Protein AF-H1LDQ2-F1 (afdb_monomer)

Nearest PDB structures (foldseek):
  9gbk-assembly1_E  TM=5.744E-01  e=4.307E+00  Saccharomyces cerevisiae

Structure (mmCIF, N/CA/C/O backbone):
data_AF-H1LDQ2-F1
#
_entry.id   AF-H1LDQ2-F1
#
loop_
_atom_site.group_PDB
_atom_site.id
_atom_site.type_symbol
_atom_site.label_atom_id
_atom_site.label_alt_id
_atom_site.label_comp_id
_atom_site.label_asym_id
_atom_site.label_entity_id
_atom_site.label_seq_id
_atom_site.pdbx_PDB_ins_code
_atom_site.Cartn_x
_atom_site.Cartn_y
_atom_site.Cartn_z
_atom_site.occupancy
_atom_site.B_iso_or_equiv
_atom_site.auth_seq_id
_atom_site.auth_comp_id
_atom_site.auth_asym_id
_atom_site.auth_atom_id
_atom_site.pdbx_PDB_model_num
ATOM 1 N N . MET A 1 1 ? -29.442 10.211 20.882 1.00 65.00 1 MET A N 1
ATOM 2 C CA . MET A 1 1 ? -28.302 10.417 19.958 1.00 65.00 1 MET A CA 1
ATOM 3 C C . MET A 1 1 ? -27.252 9.357 20.233 1.00 65.00 1 MET A C 1
ATOM 5 O O . MET A 1 1 ? -26.811 9.267 21.372 1.00 65.00 1 MET A O 1
ATOM 9 N N . LYS A 1 2 ? -26.874 8.543 19.241 1.00 73.31 2 LYS A N 1
ATOM 10 C CA . LYS A 1 2 ? -25.715 7.650 19.374 1.00 73.31 2 LYS A CA 1
ATOM 11 C C . LYS A 1 2 ? -24.460 8.429 18.979 1.00 73.31 2 LYS A C 1
ATOM 13 O O . LYS A 1 2 ? -24.453 9.054 17.925 1.00 73.31 2 LYS A O 1
ATOM 18 N N . LYS A 1 3 ? -23.435 8.413 19.832 1.00 86.81 3 LYS A N 1
ATOM 19 C CA . LYS A 1 3 ? -22.091 8.885 19.480 1.00 86.81 3 LYS A CA 1
ATOM 20 C C . LYS A 1 3 ? -21.356 7.700 18.865 1.00 86.81 3 LYS A C 1
ATOM 22 O O . LYS A 1 3 ? -2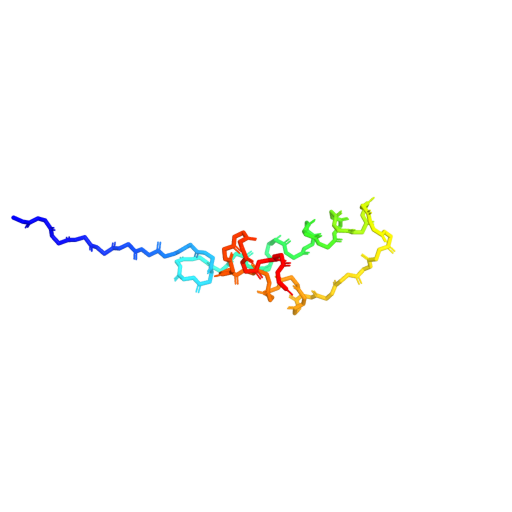1.283 6.653 19.501 1.00 86.81 3 LYS A O 1
ATOM 27 N N . ILE A 1 4 ? -20.888 7.850 17.633 1.00 92.00 4 ILE A N 1
ATOM 28 C CA . ILE A 1 4 ? -20.127 6.821 16.922 1.00 92.00 4 ILE A CA 1
ATOM 29 C C . ILE A 1 4 ? -18.742 7.389 16.655 1.00 92.00 4 ILE A C 1
ATOM 31 O O . ILE A 1 4 ? -18.615 8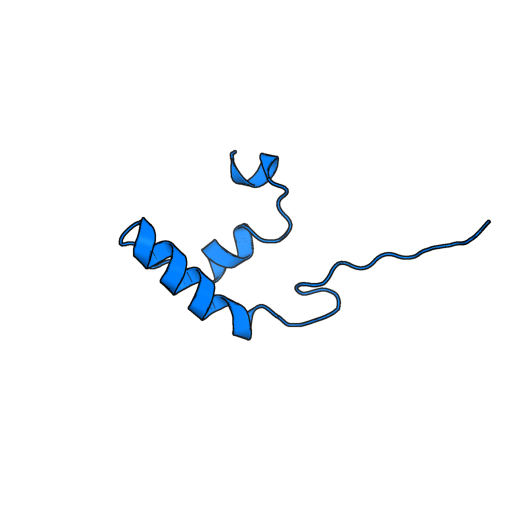.546 16.260 1.00 92.00 4 ILE A O 1
ATOM 35 N N . ILE A 1 5 ? -17.730 6.562 16.889 1.00 92.00 5 ILE A N 1
ATOM 36 C CA . ILE A 1 5 ? -16.356 6.822 16.478 1.00 92.00 5 ILE A CA 1
ATOM 37 C C . ILE A 1 5 ? -16.035 5.761 15.432 1.00 92.00 5 ILE A C 1
ATOM 39 O O . ILE A 1 5 ? -16.145 4.569 15.715 1.00 92.00 5 ILE A O 1
ATOM 43 N N . ALA A 1 6 ? -15.716 6.206 14.222 1.00 92.56 6 ALA A N 1
ATOM 44 C CA . ALA A 1 6 ? -15.261 5.345 13.144 1.00 92.56 6 ALA A CA 1
ATOM 45 C C . ALA A 1 6 ? -13.741 5.461 13.046 1.00 92.56 6 ALA A C 1
ATOM 47 O O . ALA A 1 6 ? -13.204 6.567 13.108 1.00 92.56 6 ALA A O 1
ATOM 48 N N . PHE A 1 7 ? -13.076 4.320 12.913 1.00 93.44 7 PHE A N 1
ATOM 49 C CA . PHE A 1 7 ? -11.635 4.241 12.731 1.00 93.44 7 PHE A CA 1
ATOM 50 C C . PHE A 1 7 ? -11.342 3.684 11.351 1.00 93.44 7 PHE A C 1
ATOM 52 O O . PHE A 1 7 ? -12.041 2.784 10.882 1.00 93.44 7 PHE A O 1
ATOM 59 N N . ASP A 1 8 ? -10.299 4.220 10.737 1.00 90.56 8 ASP A N 1
ATOM 60 C CA . ASP A 1 8 ? -9.701 3.613 9.563 1.00 90.56 8 ASP A CA 1
ATOM 61 C C . ASP A 1 8 ? -9.016 2.281 9.934 1.00 90.56 8 ASP A C 1
ATOM 63 O O . ASP A 1 8 ? -8.787 1.967 11.113 1.00 90.56 8 ASP A O 1
ATOM 67 N N . MET A 1 9 ? -8.721 1.466 8.929 1.00 90.69 9 MET A N 1
ATOM 68 C CA . MET A 1 9 ? -8.108 0.159 9.118 1.00 90.69 9 MET A CA 1
ATOM 69 C C . MET A 1 9 ? -6.585 0.245 9.034 1.00 90.69 9 MET A C 1
ATOM 71 O O . MET A 1 9 ? -5.901 0.074 10.050 1.00 90.69 9 MET A O 1
ATOM 75 N N . ASP A 1 10 ? -6.071 0.522 7.837 1.00 90.94 10 ASP A N 1
ATOM 76 C CA . ASP A 1 10 ? -4.653 0.421 7.496 1.00 90.94 10 ASP A CA 1
ATOM 77 C C . ASP A 1 10 ? -3.823 1.453 8.268 1.00 90.94 10 ASP A C 1
ATOM 79 O O . ASP A 1 10 ? -4.046 2.659 8.188 1.00 90.94 10 ASP A O 1
ATOM 83 N N . GLY A 1 11 ? -2.885 0.980 9.087 1.00 88.38 11 GLY A N 1
ATOM 84 C CA . GLY A 1 11 ? -2.041 1.834 9.928 1.00 88.38 11 GLY A CA 1
ATOM 85 C C . GLY A 1 11 ? -2.766 2.525 11.090 1.00 88.38 11 GLY A C 1
ATOM 86 O O . GLY A 1 11 ? -2.119 3.231 11.860 1.00 88.38 11 GLY A O 1
ATOM 87 N N . THR A 1 12 ? -4.080 2.323 11.249 1.00 92.94 12 THR A N 1
ATOM 88 C CA . THR A 1 12 ? -4.872 2.901 12.350 1.00 92.94 12 THR A CA 1
ATOM 89 C C . THR A 1 12 ? -5.278 1.840 13.366 1.00 92.94 12 THR A C 1
ATOM 91 O O . THR A 1 12 ? -4.942 1.953 14.543 1.00 92.94 12 THR A O 1
ATOM 94 N N . THR A 1 13 ? -5.993 0.797 12.936 1.00 96.12 13 THR A N 1
ATOM 95 C CA . THR A 1 13 ? -6.388 -0.321 13.815 1.00 96.12 13 THR A CA 1
ATOM 96 C C . THR A 1 13 ? -5.588 -1.593 13.552 1.00 96.12 13 THR A C 1
ATOM 98 O O . THR A 1 13 ? -5.567 -2.476 14.410 1.00 96.12 13 THR A O 1
ATOM 101 N N . ALA A 1 14 ? -4.891 -1.679 12.414 1.00 93.81 14 ALA A N 1
ATOM 102 C CA . ALA A 1 14 ? -4.035 -2.806 12.063 1.00 93.81 14 ALA A CA 1
ATOM 103 C C . ALA A 1 14 ? -2.759 -2.363 11.322 1.00 93.81 14 ALA A C 1
ATOM 105 O O . ALA A 1 14 ? -2.811 -1.541 10.409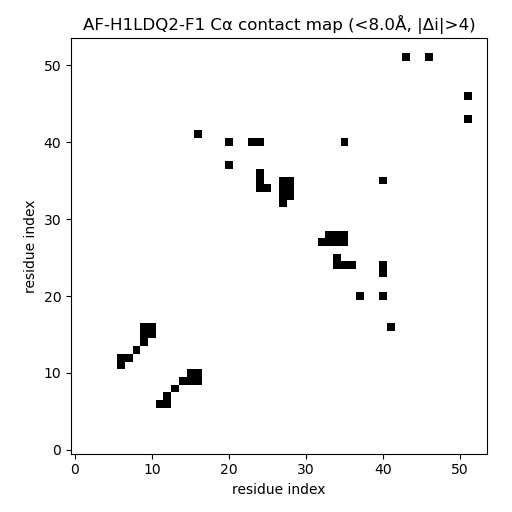 1.00 93.81 14 ALA A O 1
ATOM 106 N N . GLU A 1 15 ? -1.617 -2.964 11.671 1.00 93.88 15 GLU A N 1
ATOM 107 C CA . GLU A 1 15 ? -0.347 -2.796 10.947 1.00 93.88 15 GLU A CA 1
ATOM 108 C C . GLU A 1 15 ? -0.322 -3.722 9.720 1.00 93.88 15 GLU A C 1
ATOM 110 O O . GLU A 1 15 ? 0.229 -4.825 9.744 1.00 93.88 15 GLU A O 1
ATOM 115 N N . THR A 1 16 ? -1.002 -3.305 8.652 1.00 93.88 16 THR A N 1
ATOM 116 C CA . THR A 1 16 ? -1.207 -4.113 7.436 1.00 93.88 16 THR A CA 1
ATOM 117 C C . THR A 1 16 ? -0.082 -3.960 6.415 1.00 93.88 16 THR A C 1
ATOM 119 O O . THR A 1 16 ? 0.128 -4.850 5.585 1.00 93.88 16 THR A O 1
ATOM 122 N N . PHE A 1 17 ? 0.691 -2.872 6.483 1.00 93.00 17 PHE A N 1
ATOM 123 C CA . PHE A 1 17 ? 1.674 -2.513 5.462 1.00 93.00 17 PHE A CA 1
ATOM 124 C C . PHE A 1 17 ? 2.722 -3.600 5.166 1.00 93.00 17 PHE A C 1
ATOM 126 O O . PHE A 1 17 ? 2.934 -3.902 3.986 1.00 93.00 17 PHE A O 1
ATOM 133 N N . PRO A 1 18 ? 3.328 -4.279 6.164 1.00 93.62 18 PRO A N 1
ATOM 134 C CA . PRO A 1 18 ? 4.308 -5.332 5.898 1.00 93.62 18 PRO A CA 1
ATOM 135 C C .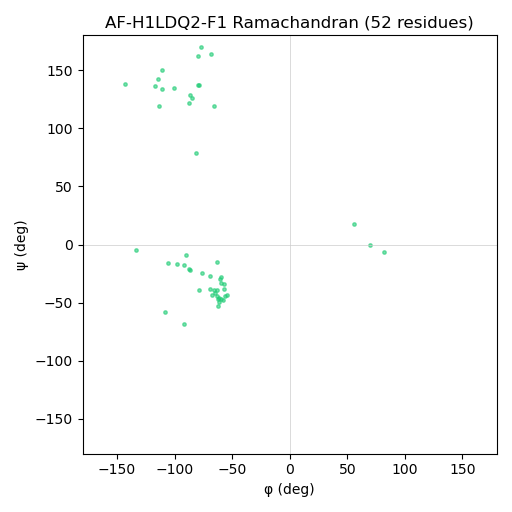 PRO A 1 18 ? 3.739 -6.507 5.095 1.00 93.62 1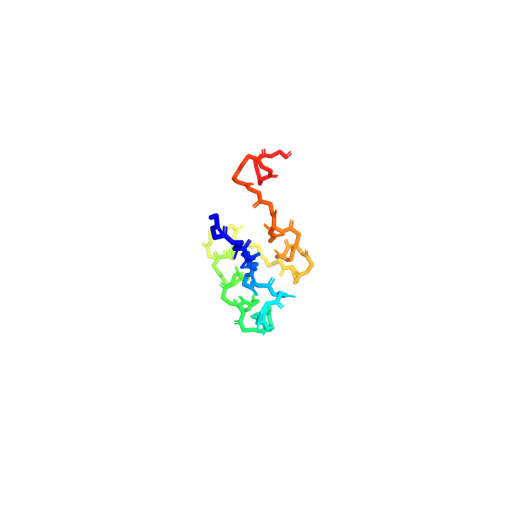8 PRO A C 1
ATOM 137 O O . PRO A 1 18 ? 4.471 -7.139 4.336 1.00 93.62 18 PRO A O 1
ATOM 140 N N . VAL A 1 19 ? 2.439 -6.788 5.240 1.00 92.56 19 VAL A N 1
ATOM 141 C CA . VAL A 1 19 ? 1.755 -7.900 4.566 1.00 92.56 19 VAL A CA 1
ATOM 142 C C . VAL A 1 19 ? 1.443 -7.553 3.112 1.00 92.56 19 VAL A C 1
ATOM 144 O O . VAL A 1 19 ? 1.576 -8.396 2.226 1.00 92.56 19 VAL A O 1
ATOM 147 N N . ILE A 1 20 ? 1.037 -6.312 2.844 1.00 92.94 20 ILE A N 1
ATOM 148 C CA . ILE A 1 20 ? 0.526 -5.925 1.524 1.00 92.94 20 ILE A CA 1
ATOM 149 C C . ILE A 1 20 ? 1.627 -5.495 0.546 1.00 92.94 20 ILE A C 1
ATOM 151 O O . ILE A 1 20 ? 1.417 -5.569 -0.665 1.00 92.94 20 ILE A O 1
ATOM 155 N N . PHE A 1 21 ? 2.804 -5.076 1.032 1.00 95.50 21 PHE A N 1
ATOM 156 C CA . PHE A 1 21 ? 3.859 -4.518 0.175 1.00 95.50 21 PHE A CA 1
ATOM 157 C C . PHE A 1 21 ? 4.265 -5.426 -0.983 1.00 95.50 21 PHE A C 1
ATOM 159 O O . PHE A 1 21 ? 4.448 -4.946 -2.100 1.00 95.50 21 PHE A O 1
ATOM 166 N N . ASP A 1 22 ? 4.429 -6.723 -0.730 1.00 96.38 22 ASP A N 1
ATOM 167 C CA . ASP A 1 22 ? 4.848 -7.657 -1.773 1.00 96.38 22 ASP A CA 1
ATOM 168 C C . ASP A 1 22 ? 3.775 -7.833 -2.853 1.00 96.38 22 ASP A C 1
ATOM 170 O O . ASP A 1 22 ? 4.070 -7.754 -4.046 1.00 96.38 22 ASP A O 1
ATOM 174 N N . SER A 1 23 ? 2.518 -7.967 -2.433 1.00 95.75 23 SER A N 1
ATOM 175 C CA . SER A 1 23 ? 1.365 -8.123 -3.321 1.00 95.75 23 SER A CA 1
ATOM 176 C C . SER A 1 23 ? 1.167 -6.905 -4.224 1.00 95.75 23 SER A C 1
ATOM 178 O O . SER A 1 23 ? 1.026 -7.057 -5.438 1.00 95.75 23 SER A O 1
ATOM 180 N N . PHE A 1 24 ? 1.218 -5.691 -3.664 1.00 95.75 24 PHE A N 1
ATOM 181 C CA . PHE A 1 24 ? 1.105 -4.461 -4.455 1.00 95.75 24 PHE A CA 1
ATOM 182 C C . PHE A 1 2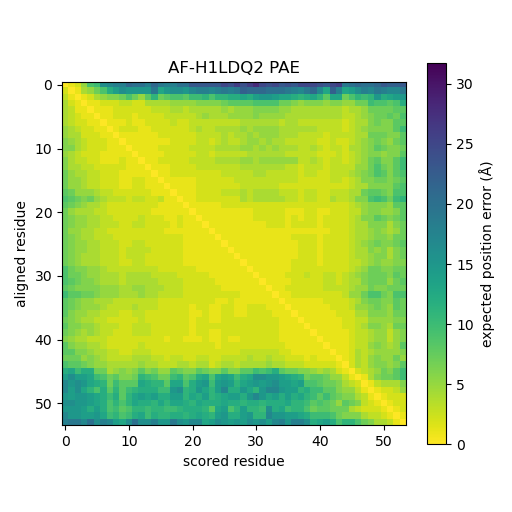4 ? 2.251 -4.318 -5.445 1.00 95.75 24 PHE A C 1
ATOM 184 O O . PHE A 1 24 ? 2.026 -4.006 -6.612 1.00 95.75 24 PHE A O 1
ATOM 191 N N . ARG A 1 25 ? 3.481 -4.580 -4.998 1.00 96.81 25 ARG A N 1
ATOM 192 C CA . ARG A 1 25 ? 4.659 -4.459 -5.851 1.00 96.81 25 ARG A CA 1
ATOM 193 C C . ARG A 1 25 ? 4.598 -5.409 -7.044 1.00 96.81 25 ARG A C 1
ATOM 195 O O . ARG A 1 25 ? 4.860 -4.971 -8.159 1.00 96.81 25 ARG A O 1
ATOM 202 N N . LYS A 1 26 ? 4.235 -6.674 -6.812 1.00 97.69 26 LYS A N 1
ATOM 203 C CA . LYS A 1 26 ? 4.059 -7.679 -7.872 1.00 97.69 26 LYS A CA 1
ATOM 204 C C . LYS A 1 26 ? 2.960 -7.273 -8.843 1.00 97.69 26 LYS A C 1
ATOM 206 O O . LYS A 1 26 ? 3.205 -7.204 -10.035 1.00 97.69 26 LYS A O 1
ATOM 211 N N . THR A 1 27 ? 1.799 -6.890 -8.318 1.00 96.88 27 THR A N 1
ATOM 212 C CA . THR A 1 27 ? 0.665 -6.476 -9.152 1.00 96.88 27 THR A CA 1
ATOM 213 C C . THR A 1 27 ? 1.037 -5.295 -10.046 1.00 96.88 27 THR A C 1
ATOM 215 O O . THR A 1 27 ? 0.800 -5.332 -11.245 1.00 96.88 27 THR A O 1
ATOM 218 N N . VAL A 1 28 ? 1.667 -4.251 -9.499 1.00 96.00 28 VAL A N 1
ATOM 219 C CA . VAL A 1 28 ? 2.089 -3.095 -10.306 1.00 96.00 28 VAL A CA 1
ATOM 220 C C . VAL A 1 28 ? 3.121 -3.496 -11.356 1.00 96.00 28 VAL A C 1
ATOM 222 O O . VAL A 1 28 ? 3.044 -3.013 -12.488 1.00 96.00 28 VAL A O 1
ATOM 225 N N . HIS A 1 29 ? 4.056 -4.383 -11.014 1.00 97.62 29 HIS A N 1
ATOM 226 C CA . HIS A 1 29 ? 5.025 -4.896 -11.973 1.00 97.62 29 HIS A CA 1
ATOM 227 C C . HIS A 1 29 ? 4.335 -5.615 -13.138 1.00 97.62 29 HIS A C 1
ATOM 229 O O . HIS A 1 29 ? 4.606 -5.265 -14.281 1.00 97.62 29 HIS A O 1
ATOM 235 N N . ASP A 1 30 ? 3.374 -6.497 -12.865 1.00 98.31 30 ASP A N 1
ATOM 236 C CA . ASP A 1 30 ? 2.677 -7.284 -13.892 1.00 98.31 30 ASP A CA 1
ATOM 237 C C . ASP A 1 30 ? 1.933 -6.420 -14.934 1.00 98.31 30 ASP A C 1
ATOM 239 O O . ASP A 1 30 ? 1.773 -6.835 -16.080 1.00 98.31 30 ASP 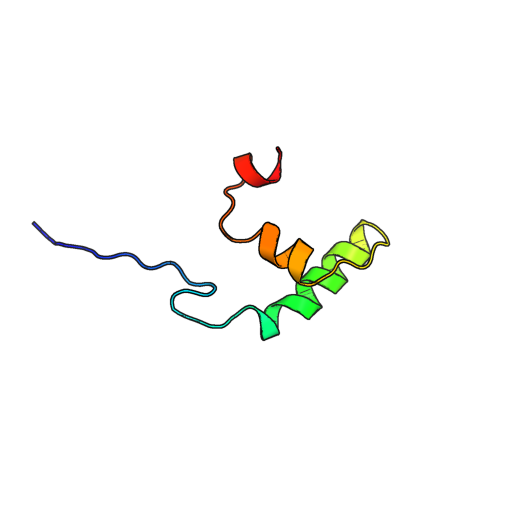A O 1
ATOM 243 N N . TYR A 1 31 ? 1.493 -5.210 -14.567 1.00 97.12 31 TYR A N 1
ATOM 244 C CA . TYR A 1 31 ? 0.791 -4.293 -15.482 1.00 97.12 31 TYR A CA 1
ATOM 245 C C . TYR A 1 31 ? 1.674 -3.211 -16.111 1.00 97.12 31 TYR A C 1
ATOM 247 O O . TYR A 1 31 ? 1.243 -2.548 -17.055 1.00 97.12 31 TYR A O 1
ATOM 255 N N . THR A 1 32 ? 2.865 -2.957 -15.565 1.00 96.62 32 THR A N 1
ATOM 256 C CA . THR A 1 32 ? 3.669 -1.779 -15.945 1.00 96.62 32 THR A CA 1
ATOM 257 C C . THR A 1 32 ? 5.139 -2.074 -16.219 1.00 96.62 32 THR A C 1
ATOM 259 O O . THR A 1 32 ? 5.872 -1.151 -16.577 1.00 96.62 32 THR A O 1
ATOM 262 N N . ASP A 1 33 ? 5.583 -3.314 -16.004 1.00 97.38 33 ASP A N 1
ATOM 263 C CA . ASP A 1 33 ? 6.979 -3.765 -16.010 1.00 97.38 33 ASP A CA 1
ATOM 264 C C . ASP A 1 33 ? 7.897 -3.002 -15.033 1.00 97.38 33 ASP A C 1
ATOM 266 O O . ASP A 1 33 ? 9.126 -3.076 -15.113 1.00 97.38 33 ASP A O 1
ATOM 270 N N . LYS A 1 34 ? 7.334 -2.284 -14.047 1.00 96.44 34 LYS A N 1
ATOM 271 C CA . LYS A 1 34 ? 8.095 -1.473 -13.079 1.00 96.44 34 LYS A CA 1
ATOM 272 C C . LYS A 1 34 ? 8.043 -2.042 -11.670 1.00 96.44 34 LYS A C 1
ATOM 274 O O . LYS A 1 34 ? 6.979 -2.323 -11.130 1.00 96.44 34 LYS A O 1
ATOM 279 N N . TRP A 1 35 ? 9.209 -2.110 -11.034 1.00 97.31 35 TRP A N 1
ATOM 280 C CA . TRP A 1 35 ? 9.321 -2.350 -9.599 1.00 97.31 35 TRP A CA 1
ATOM 281 C C . TRP A 1 35 ? 9.190 -1.029 -8.839 1.00 97.31 35 TRP A C 1
ATOM 283 O O . TRP A 1 35 ? 9.925 -0.079 -9.108 1.00 97.31 35 TRP A O 1
ATOM 293 N N . ILE A 1 36 ? 8.265 -0.971 -7.879 1.00 96.19 36 ILE A N 1
ATOM 294 C CA . ILE A 1 36 ? 8.015 0.218 -7.052 1.00 96.19 36 ILE A CA 1
ATOM 295 C C . ILE A 1 36 ? 8.452 0.008 -5.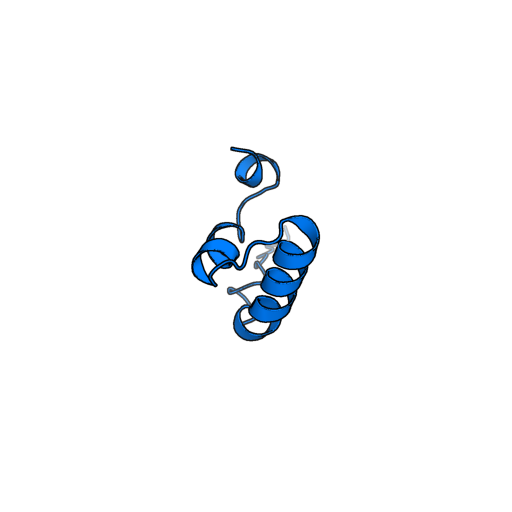598 1.00 96.19 36 ILE A C 1
ATOM 297 O O . ILE A 1 36 ? 8.447 -1.111 -5.075 1.00 96.19 36 ILE A O 1
ATOM 301 N N . SER A 1 37 ? 8.852 1.097 -4.939 1.00 96.75 37 SER A N 1
ATOM 302 C CA . SER A 1 37 ? 9.261 1.072 -3.534 1.00 96.75 37 SER A CA 1
ATOM 303 C C . SER A 1 37 ? 8.056 1.057 -2.593 1.00 96.75 37 SER A C 1
ATOM 305 O O . SER A 1 37 ? 6.945 1.444 -2.960 1.00 96.75 37 SER A O 1
ATOM 307 N N . ASN A 1 38 ? 8.293 0.677 -1.337 1.00 95.44 38 ASN A N 1
ATOM 308 C CA . ASN A 1 38 ? 7.266 0.743 -0.298 1.00 95.44 38 ASN A CA 1
ATOM 309 C C . ASN A 1 38 ? 6.751 2.174 -0.101 1.00 95.44 38 ASN A C 1
ATOM 311 O O . ASN A 1 38 ? 5.573 2.353 0.166 1.00 95.44 38 ASN A O 1
ATOM 315 N N . GLN A 1 39 ? 7.597 3.194 -0.278 1.00 93.75 39 GLN A N 1
ATOM 316 C CA . GLN A 1 39 ? 7.195 4.598 -0.160 1.00 93.75 39 GLN A CA 1
ATOM 317 C C . GLN A 1 39 ? 6.195 5.004 -1.247 1.00 93.75 39 GLN A C 1
ATOM 319 O O . GLN A 1 39 ? 5.245 5.719 -0.951 1.00 93.75 39 GLN A O 1
ATOM 324 N N . VAL A 1 40 ? 6.377 4.524 -2.483 1.00 93.12 40 VAL A N 1
ATOM 325 C CA . VAL A 1 40 ? 5.415 4.760 -3.574 1.00 93.12 40 VAL A CA 1
ATOM 326 C C . VAL A 1 40 ? 4.080 4.085 -3.265 1.00 93.12 40 VAL A C 1
ATOM 328 O O . VAL A 1 40 ? 3.038 4.694 -3.473 1.00 93.12 40 VAL A O 1
ATOM 331 N N . ILE A 1 41 ? 4.114 2.861 -2.726 1.00 93.06 41 ILE A N 1
ATOM 332 C CA . ILE A 1 41 ? 2.907 2.143 -2.295 1.00 93.06 41 ILE A CA 1
ATOM 333 C C . ILE A 1 41 ? 2.205 2.926 -1.178 1.00 93.06 41 ILE A C 1
ATOM 335 O O . ILE A 1 41 ? 1.035 3.255 -1.325 1.00 93.06 41 ILE A O 1
ATOM 339 N N . LEU A 1 42 ? 2.920 3.296 -0.109 1.00 91.44 42 LEU A N 1
ATOM 340 C CA . LEU A 1 42 ? 2.376 4.045 1.033 1.00 91.44 42 LEU A CA 1
ATOM 341 C C . LEU A 1 42 ? 1.750 5.379 0.627 1.00 91.44 42 LEU A C 1
ATOM 343 O O . LEU A 1 42 ? 0.715 5.745 1.168 1.00 91.44 42 LEU A O 1
ATOM 347 N N . ALA A 1 43 ? 2.342 6.086 -0.338 1.00 89.50 43 ALA A N 1
ATOM 348 C CA . ALA A 1 43 ? 1.833 7.372 -0.810 1.00 89.50 43 ALA A CA 1
ATOM 349 C C . ALA A 1 43 ? 0.437 7.288 -1.456 1.00 89.50 43 ALA A C 1
ATOM 351 O O . ALA A 1 43 ? -0.197 8.322 -1.643 1.00 89.50 43 ALA A O 1
ATOM 352 N N . GLN A 1 44 ? -0.035 6.087 -1.808 1.00 86.19 44 GLN A N 1
ATOM 353 C CA . GLN A 1 44 ? -1.378 5.871 -2.352 1.00 86.19 44 GLN A CA 1
ATOM 354 C C . GLN A 1 44 ? -2.425 5.549 -1.275 1.00 86.19 44 GLN A C 1
ATOM 356 O O . GLN A 1 44 ? -3.617 5.683 -1.534 1.00 86.19 44 GLN A O 1
ATOM 361 N N . PHE A 1 45 ? -2.015 5.151 -0.066 1.00 85.19 45 PHE A N 1
ATOM 362 C CA . PHE A 1 45 ? -2.951 4.840 1.017 1.00 85.19 45 PHE A CA 1
ATOM 363 C C . PHE A 1 45 ? -3.457 6.120 1.685 1.00 85.19 45 PHE A C 1
ATOM 365 O O . PHE A 1 45 ? -2.696 7.052 1.938 1.00 85.19 45 PHE A O 1
ATOM 372 N N . GLY A 1 46 ? -4.762 6.169 1.960 1.00 76.62 46 GLY A N 1
ATOM 373 C CA . GLY A 1 46 ? -5.438 7.349 2.510 1.00 76.62 46 GLY A CA 1
ATOM 374 C C . GLY A 1 46 ? -5.816 8.415 1.471 1.00 76.62 46 GLY A C 1
ATOM 375 O O . GLY A 1 46 ? -6.525 9.365 1.809 1.00 76.62 46 GLY A O 1
ATOM 376 N N . ALA A 1 47 ? -5.405 8.264 0.206 1.00 74.69 47 ALA A N 1
ATOM 377 C CA . ALA A 1 47 ? -5.947 9.044 -0.902 1.00 74.69 47 ALA A CA 1
ATOM 378 C C . ALA A 1 47 ? -7.307 8.465 -1.331 1.00 74.69 47 ALA A C 1
ATOM 380 O O . ALA A 1 47 ? -7.469 7.253 -1.431 1.00 74.69 47 ALA A O 1
ATOM 381 N N . ASN A 1 48 ? -8.291 9.326 -1.602 1.00 73.00 48 ASN A N 1
ATOM 382 C CA . ASN A 1 48 ? -9.503 8.895 -2.305 1.00 73.00 48 ASN A CA 1
ATOM 383 C C . ASN A 1 48 ? -9.221 8.741 -3.810 1.00 73.00 48 ASN A C 1
ATOM 385 O O . ASN A 1 48 ? -8.180 9.183 -4.300 1.00 73.00 48 ASN A O 1
ATOM 389 N N . GLU A 1 49 ? -10.153 8.167 -4.569 1.00 64.38 49 GLU A N 1
ATOM 390 C CA . GLU A 1 49 ? -9.981 7.880 -6.001 1.00 64.38 49 GLU A CA 1
ATOM 391 C C . GLU A 1 49 ? -9.641 9.142 -6.811 1.00 64.38 49 GLU A C 1
ATOM 393 O O . GLU A 1 49 ? -8.860 9.100 -7.758 1.00 64.38 49 GLU A O 1
ATOM 398 N N . ILE A 1 50 ? -10.185 10.292 -6.401 1.00 66.19 50 ILE A N 1
ATOM 399 C CA . ILE A 1 50 ? -9.883 11.596 -7.006 1.00 66.19 50 ILE A CA 1
ATOM 400 C C . ILE A 1 50 ? -8.444 12.031 -6.687 1.00 66.19 50 ILE A C 1
ATOM 402 O O . ILE A 1 50 ? -7.777 12.621 -7.535 1.00 66.19 50 ILE A O 1
ATOM 406 N N . GLY A 1 51 ? -7.962 11.758 -5.475 1.00 65.56 51 GLY A N 1
ATOM 407 C CA . GLY A 1 51 ? -6.598 12.034 -5.033 1.00 65.56 51 GLY A CA 1
ATOM 408 C C . GLY A 1 51 ? -5.551 11.150 -5.707 1.00 65.56 51 GLY A C 1
ATOM 409 O O . GLY A 1 51 ? -4.425 11.597 -5.872 1.00 65.56 51 GLY A O 1
ATOM 410 N N . MET A 1 52 ? -5.924 9.945 -6.145 1.00 67.38 52 MET A N 1
ATOM 411 C CA . MET A 1 52 ? -5.033 9.043 -6.886 1.00 67.38 52 MET A CA 1
ATOM 412 C C . MET A 1 52 ? -4.839 9.447 -8.358 1.00 67.38 52 MET A C 1
ATOM 414 O O . MET A 1 52 ? -3.837 9.078 -8.964 1.00 67.38 52 MET A O 1
ATOM 418 N N . LEU A 1 53 ? -5.794 10.176 -8.951 1.00 65.56 53 LEU A N 1
ATOM 419 C CA . LEU A 1 53 ? -5.762 10.601 -10.361 1.00 65.56 53 LEU A CA 1
ATOM 420 C C . LEU A 1 53 ? -5.080 11.961 -10.599 1.00 65.56 53 LEU A C 1
ATOM 422 O O . LEU A 1 53 ? -4.908 12.348 -11.757 1.00 65.56 53 LEU A O 1
ATOM 426 N N . LYS A 1 54 ? -4.760 12.708 -9.538 1.00 57.69 54 LYS A N 1
ATOM 427 C CA . LYS A 1 54 ? -4.054 13.998 -9.611 1.00 57.69 54 LYS A CA 1
ATOM 428 C C . LYS A 1 54 ? -2.546 13.811 -9.561 1.00 57.69 54 LYS A C 1
ATOM 430 O O . LYS A 1 54 ? -1.869 14.579 -10.279 1.00 57.69 54 LYS A O 1
#

Sequence (54 aa):
MKKIIAFDMDGTTAETFPVIFDSFRKTVHDYTDKWISNQVILAQFGANEIGMLK

Mean predicted aligned error: 4.96 Å

Foldseek 3Di:
DDDDDDWDDDPTVDPCLVVCQVVVQVVCCVVPVDGDDSVVVVVCP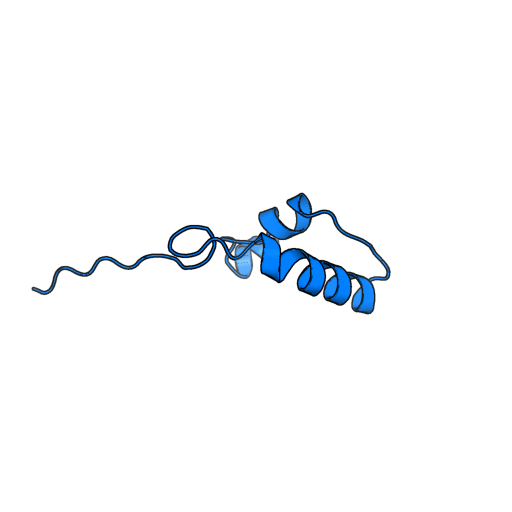PADPVRVVD

InterPro domains:
  IPR023198 Phosphoglycolate phosphatase-like, domain 2 [G3DSA:1.10.150.240] (1-53)
  IPR036412 HAD-like superfamily [SSF56784] (1-50)

Radius of gyration: 14.46 Å; Cα contacts (8 Å, |Δi|>4): 28; chains: 1; bounding box: 38×22×36 Å

Solvent-accessible surface area (backbone atoms only — not comparable to full-atom values): 3619 Å² total; per-residue (Å²): 135,85,88,82,86,86,78,64,51,79,76,66,74,40,89,44,62,86,72,45,49,62,59,53,31,50,54,48,21,78,77,65,80,42,86,63,54,68,67,63,56,54,70,56,62,92,49,53,78,72,62,72,75,109

pLDDT: mean 88.55, std 10.99, range [57.69, 98.31]

Organism: NCBI:txid797516

Secondary structure (DSSP, 8-state):
--------SBTTTB--HHHHHHHHHHHHHHHHS----HHHHHTTTT--HHHH--